Protein AF-A0AAW1B1H3-F1 (afdb_monomer_lite)

Sequence (149 aa):
MQALRPRGLAYKKNSQGHLKRSRSVQTPVKSQEEEEGVVKKQKTRGRKKKILDFDSENKAPLEFEMKIHPDQLAHSKANILSLMNSGSVKDLMGLHFIGKKKAQLIVSWRENYGFFEKVQDLEKTHGITAKQVDSFTEANIFKCLRKLQ

InterPro domains:
  IPR010994 RuvA domain 2-like [SSF47781] (62-141)
  IPR060575 SAM-like, helix-hairpin-helix tandem [PF12836] (85-134)

Radius of gyration: 33.78 Å; chains: 1; bounding box: 81×49×90 Å

Organism: Crotalus adamanteus (NCBI:txid8729)

Secondary structure (DSSP, 8-state):
----PPPP--------------------------------------------------PPPPTTGGGS-HHHHHHHHHHHHHHHHH--HHHHTTSTT--HHHHHHHHHHHHHH---SSGGGGGGSTT--HHHHHHHHHHHHHHHHTT--

Structure (mmCIF, N/CA/C/O backbone):
data_AF-A0AAW1B1H3-F1
#
_entry.id   AF-A0AAW1B1H3-F1
#
loop_
_atom_site.group_PDB
_atom_site.id
_atom_site.type_symbol
_atom_site.label_atom_id
_atom_site.label_alt_id
_atom_site.label_comp_id
_atom_site.label_asym_id
_atom_site.label_entity_id
_atom_site.label_seq_id
_atom_site.pdbx_PDB_ins_code
_atom_site.Cartn_x
_atom_site.Cartn_y
_atom_site.Cartn_z
_atom_site.occupancy
_atom_site.B_iso_or_equiv
_atom_site.auth_seq_id
_atom_site.auth_comp_id
_atom_site.auth_asym_id
_atom_site.auth_atom_id
_atom_site.pdbx_PDB_model_num
ATOM 1 N N . MET A 1 1 ? -33.942 -6.638 68.791 1.00 49.66 1 MET A N 1
ATOM 2 C CA . MET A 1 1 ? -33.468 -6.412 67.404 1.00 49.66 1 MET A CA 1
ATOM 3 C C . MET A 1 1 ? -33.810 -4.980 67.012 1.00 49.66 1 MET A C 1
ATOM 5 O O . MET A 1 1 ? -34.851 -4.502 67.445 1.00 49.66 1 MET A O 1
ATOM 9 N N . GLN A 1 2 ? -32.935 -4.268 66.296 1.00 50.47 2 GLN A N 1
ATOM 10 C CA . GLN A 1 2 ? -33.128 -2.838 66.008 1.00 50.47 2 GLN A CA 1
ATOM 11 C C . GLN A 1 2 ? -34.095 -2.621 64.836 1.00 50.47 2 GLN A C 1
ATOM 13 O O . GLN A 1 2 ? -33.959 -3.248 63.790 1.00 50.47 2 GLN A O 1
ATOM 18 N N . ALA A 1 3 ? -35.055 -1.711 65.011 1.00 48.09 3 ALA A N 1
ATOM 19 C CA . ALA A 1 3 ? -35.982 -1.303 63.962 1.00 48.09 3 ALA A CA 1
ATOM 20 C C . ALA A 1 3 ? -35.407 -0.115 63.175 1.00 48.09 3 ALA A C 1
ATOM 22 O O . ALA A 1 3 ? -35.341 1.003 63.689 1.00 48.09 3 ALA A O 1
ATOM 23 N N . LEU A 1 4 ? -35.022 -0.342 61.919 1.00 55.97 4 LEU A N 1
ATOM 24 C CA . LEU A 1 4 ? -34.577 0.711 61.006 1.00 55.97 4 LEU A CA 1
ATOM 25 C C . LEU A 1 4 ? -35.755 1.215 60.164 1.00 55.97 4 LEU A C 1
ATOM 27 O O . LEU A 1 4 ? -36.278 0.497 59.316 1.00 55.97 4 LEU A O 1
ATOM 31 N N . ARG A 1 5 ? -36.160 2.472 60.385 1.00 58.00 5 ARG A N 1
ATOM 32 C CA . ARG A 1 5 ? -37.087 3.200 59.502 1.00 58.00 5 ARG A CA 1
ATOM 33 C C . ARG A 1 5 ? -36.281 4.042 58.503 1.00 58.00 5 ARG A C 1
ATOM 35 O O . ARG A 1 5 ? -35.530 4.908 58.957 1.00 58.00 5 ARG A O 1
ATOM 42 N N . PRO A 1 6 ? -36.466 3.895 57.182 1.00 69.88 6 PRO A N 1
ATOM 43 C CA . PRO A 1 6 ? -35.992 4.892 56.229 1.00 69.88 6 PRO A CA 1
ATOM 44 C C . PRO A 1 6 ? -36.783 6.199 56.384 1.00 69.88 6 PRO A C 1
ATOM 46 O O . PRO A 1 6 ? -38.015 6.198 56.392 1.00 69.88 6 PRO A O 1
ATOM 49 N N . ARG A 1 7 ? -36.075 7.324 56.519 1.00 60.75 7 ARG A N 1
ATOM 50 C CA . ARG A 1 7 ? -36.664 8.673 56.476 1.00 60.75 7 ARG A CA 1
ATOM 51 C C . ARG A 1 7 ? -36.949 9.052 55.021 1.00 60.75 7 ARG A C 1
ATOM 53 O O . ARG A 1 7 ? -36.130 8.778 54.150 1.00 60.75 7 ARG A O 1
ATOM 60 N N . GLY A 1 8 ? -38.082 9.703 54.766 1.00 47.75 8 GLY A N 1
ATOM 61 C CA . GLY A 1 8 ? -38.414 10.212 53.434 1.00 47.75 8 GLY A CA 1
ATOM 62 C C . GLY A 1 8 ? -37.754 11.557 53.114 1.00 47.75 8 GLY A C 1
ATOM 63 O O . GLY A 1 8 ? -37.437 12.335 54.013 1.00 47.75 8 GLY A O 1
ATOM 64 N N . LEU A 1 9 ? -37.639 11.855 51.819 1.00 51.06 9 LEU A N 1
ATOM 65 C CA . LEU A 1 9 ? -37.509 13.208 51.274 1.00 51.06 9 LEU A CA 1
ATOM 66 C C . LEU A 1 9 ? -38.533 13.359 50.144 1.00 51.06 9 LEU A C 1
ATOM 68 O O . LEU A 1 9 ? -38.693 12.452 49.330 1.00 51.06 9 LEU A O 1
ATOM 72 N N . ALA A 1 10 ? -39.247 14.485 50.119 1.00 55.56 10 ALA A N 1
ATOM 73 C CA . ALA A 1 10 ? -40.385 14.704 49.230 1.00 55.56 10 ALA A CA 1
ATOM 74 C C . ALA A 1 10 ? -40.315 16.086 48.566 1.00 55.56 10 ALA A C 1
ATOM 76 O O . ALA A 1 10 ? -40.450 17.102 49.241 1.00 55.56 10 ALA A O 1
ATOM 77 N N . TYR A 1 11 ? -40.171 16.111 47.238 1.00 46.16 11 TYR A N 1
ATOM 78 C CA . TYR A 1 11 ? -40.257 17.300 46.377 1.00 46.16 11 TYR A CA 1
ATOM 79 C C . TYR A 1 11 ? -40.656 16.840 44.959 1.00 46.16 11 TYR A C 1
ATOM 81 O O . TYR A 1 11 ? -40.198 15.787 44.532 1.00 46.16 11 TYR A O 1
ATOM 89 N N . LYS A 1 12 ? -41.451 17.540 44.141 1.00 54.06 12 LYS A N 1
ATOM 90 C CA . LYS A 1 12 ? -42.473 18.589 44.343 1.00 54.06 12 LYS A CA 1
ATOM 91 C C . LYS A 1 12 ? -43.367 18.557 43.080 1.00 54.06 12 LYS A C 1
ATOM 93 O O . LYS A 1 12 ? -42.844 18.355 41.989 1.00 54.06 12 LYS A O 1
ATOM 98 N N . LYS A 1 13 ? -44.695 18.706 43.200 1.00 48.19 13 LYS A N 1
ATOM 99 C CA . LYS A 1 13 ? -45.624 18.746 42.043 1.00 48.19 13 LYS A CA 1
ATOM 100 C C . LYS A 1 13 ? -45.914 20.189 41.617 1.00 48.19 13 LYS A C 1
ATOM 102 O O . LYS A 1 13 ? -46.346 20.974 42.459 1.00 48.19 13 LYS A O 1
ATOM 107 N N . ASN A 1 14 ? -45.771 20.498 40.326 1.00 45.78 14 ASN A N 1
ATOM 108 C CA . ASN A 1 14 ? -46.232 21.726 39.655 1.00 45.78 14 ASN A CA 1
ATOM 109 C C . ASN A 1 14 ? -45.901 21.658 38.142 1.00 45.78 14 ASN A C 1
ATOM 111 O O . ASN A 1 14 ? -44.881 21.083 37.791 1.00 45.78 14 ASN A O 1
ATOM 115 N N . SER A 1 15 ? -46.656 22.240 37.199 1.00 47.09 15 SER A N 1
ATOM 116 C CA . SER A 1 15 ? -48.067 22.671 37.192 1.00 47.09 15 SER A CA 1
ATOM 117 C C . SER A 1 15 ? -48.532 22.935 35.742 1.00 47.09 15 SER A C 1
ATOM 119 O O . SER A 1 15 ? -47.774 23.486 34.955 1.00 47.09 15 SER A O 1
ATOM 121 N N . GLN A 1 16 ? -49.775 22.558 35.428 1.00 45.88 16 GLN A N 1
ATOM 122 C CA . GLN A 1 16 ? -50.704 23.136 34.432 1.00 45.88 16 GLN A CA 1
ATOM 123 C C . GLN A 1 16 ? -50.162 23.954 33.226 1.00 45.88 16 GLN A C 1
ATOM 125 O O . GLN A 1 16 ? -49.919 25.151 33.3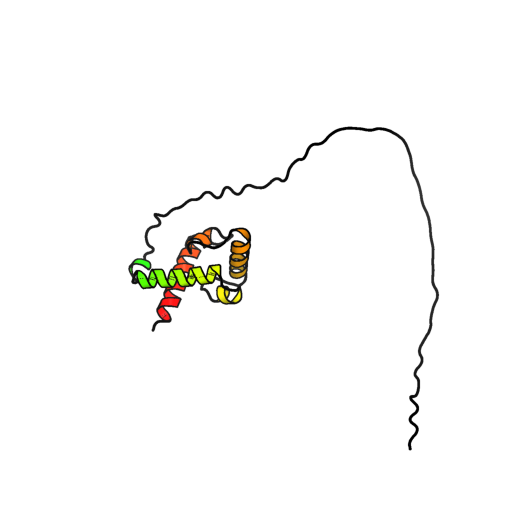26 1.00 45.88 16 GLN A O 1
ATOM 130 N N . GLY A 1 17 ? -50.139 23.304 32.055 1.00 40.09 17 GLY A N 1
ATOM 131 C CA . GLY A 1 17 ? -50.885 23.656 30.829 1.00 40.09 17 GLY A CA 1
ATOM 132 C C . GLY A 1 17 ? -50.966 25.089 30.259 1.00 40.09 17 GLY A C 1
ATOM 133 O O . GLY A 1 17 ? -51.443 26.021 30.903 1.00 40.09 17 GLY A O 1
ATOM 134 N N . HIS A 1 18 ? -50.787 25.189 28.932 1.00 50.34 18 HIS A N 1
ATOM 135 C CA . HIS A 1 18 ? -51.685 26.012 28.108 1.00 50.34 18 HIS A CA 1
ATOM 136 C C . HIS A 1 18 ? -51.827 25.516 26.657 1.00 50.34 18 HIS A C 1
ATOM 138 O O . HIS A 1 18 ? -50.859 25.438 25.907 1.00 50.34 18 HIS A O 1
ATOM 144 N N . LEU A 1 19 ? -53.069 25.240 26.252 1.00 45.44 19 LEU A N 1
ATOM 145 C CA . LEU A 1 19 ? -53.488 25.060 24.861 1.00 45.44 19 LEU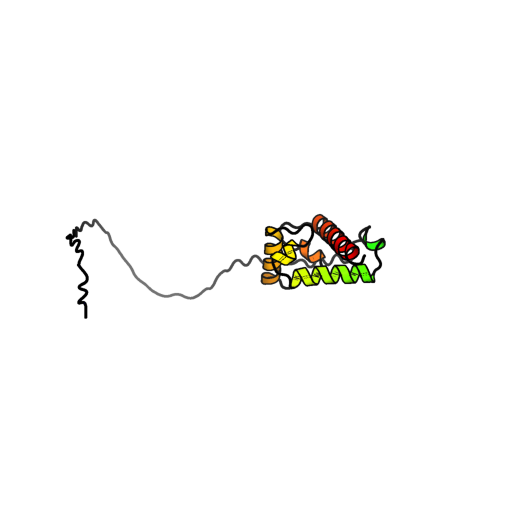 A CA 1
ATOM 146 C C . LEU A 1 19 ? -53.978 26.412 24.332 1.00 45.44 19 LEU A C 1
ATOM 148 O O . LEU A 1 19 ? -54.971 26.913 24.858 1.00 45.44 19 LEU A O 1
ATOM 152 N N . LYS A 1 20 ? -53.390 26.958 23.257 1.00 48.28 20 LYS A N 1
ATOM 153 C CA . LYS A 1 20 ? -54.086 27.938 22.398 1.00 48.28 20 LYS A CA 1
ATOM 154 C C . LYS A 1 20 ? -53.872 27.670 20.908 1.00 48.28 20 LYS A C 1
ATOM 156 O O . LYS A 1 20 ? -52.875 27.105 20.479 1.00 48.28 20 LYS A O 1
ATOM 161 N N . ARG A 1 21 ? -54.917 28.023 20.162 1.00 40.75 21 ARG A N 1
ATOM 162 C CA . ARG A 1 21 ? -55.285 27.618 18.797 1.00 40.75 21 ARG A CA 1
ATOM 163 C C . ARG A 1 21 ? -55.389 28.868 17.914 1.00 40.75 21 ARG A C 1
ATOM 165 O O . ARG A 1 21 ? -55.522 29.970 18.441 1.00 40.75 21 ARG A O 1
ATOM 172 N N . SER A 1 22 ? -55.534 28.644 16.604 1.00 35.38 22 SER A N 1
ATOM 173 C CA . SER A 1 22 ? -56.013 29.587 15.569 1.00 35.38 22 SER A CA 1
ATOM 174 C C . SER A 1 22 ? -54.921 30.431 14.882 1.00 35.38 22 SER A C 1
ATOM 176 O O . SER A 1 22 ? -53.879 30.668 15.476 1.00 35.38 22 SER A O 1
ATOM 178 N N . ARG A 1 23 ? -55.091 30.862 13.620 1.00 38.34 23 ARG A N 1
ATOM 179 C CA . ARG A 1 23 ? -56.319 30.903 12.786 1.00 38.34 23 ARG A CA 1
ATOM 180 C C . ARG A 1 23 ? -55.987 30.780 11.285 1.00 38.34 23 ARG A C 1
ATOM 182 O O . ARG A 1 23 ? -54.872 31.074 10.880 1.00 38.34 23 ARG A O 1
ATOM 189 N N . SER A 1 24 ? -56.959 30.346 10.484 1.00 41.09 24 SER A N 1
ATOM 190 C CA . SER A 1 24 ? -56.835 30.017 9.054 1.00 41.09 24 SER A CA 1
ATOM 191 C C . SER A 1 24 ? -57.442 31.075 8.118 1.00 41.09 24 SER A C 1
ATOM 193 O O . SER A 1 24 ? -58.511 31.605 8.415 1.00 41.09 24 SER A O 1
ATOM 195 N N . VAL A 1 25 ? -56.785 31.309 6.972 1.00 36.75 25 VAL A N 1
ATOM 196 C CA . VAL A 1 25 ? -57.178 32.122 5.792 1.00 36.75 25 VAL A CA 1
ATOM 197 C C . VAL A 1 25 ? -56.320 31.600 4.612 1.00 36.75 25 VAL A C 1
ATOM 199 O O . VAL A 1 25 ? -55.136 31.385 4.848 1.00 36.75 25 VAL A O 1
ATOM 202 N N . GLN A 1 26 ? -56.744 31.346 3.364 1.00 37.16 26 GLN A N 1
ATOM 203 C CA . GLN A 1 26 ? -58.049 31.126 2.699 1.00 37.16 26 GLN A CA 1
ATOM 204 C C . GLN A 1 26 ? -57.808 30.233 1.439 1.00 37.16 26 GLN A C 1
ATOM 206 O O . GLN A 1 26 ? -56.663 29.936 1.109 1.00 37.16 26 GLN A O 1
ATOM 211 N N . THR A 1 27 ? -58.862 29.806 0.731 1.00 40.38 27 THR A N 1
ATOM 212 C CA . THR A 1 27 ? -58.823 29.080 -0.572 1.00 40.38 27 THR A CA 1
ATOM 213 C C . THR A 1 27 ? -59.265 29.983 -1.739 1.00 40.38 27 THR A C 1
ATOM 215 O O . THR A 1 27 ? -59.946 30.973 -1.471 1.00 40.38 27 THR A O 1
ATOM 218 N N . PRO A 1 28 ? -58.956 29.658 -3.014 1.00 50.03 28 PRO A N 1
ATOM 219 C CA . PRO A 1 28 ? -59.924 28.953 -3.899 1.00 50.03 28 PRO A CA 1
ATOM 220 C C . PRO A 1 28 ? -59.288 27.742 -4.652 1.00 50.03 28 PRO A C 1
ATOM 222 O O . PRO A 1 28 ? -58.080 27.732 -4.847 1.00 50.03 28 PRO A O 1
ATOM 225 N N . VAL A 1 29 ? -59.963 26.611 -4.954 1.00 35.88 29 VAL A N 1
ATOM 226 C CA . VAL A 1 29 ? -61.082 26.375 -5.921 1.00 35.88 29 VAL A CA 1
ATOM 227 C C . VAL A 1 29 ? -60.585 26.606 -7.373 1.00 35.88 29 VAL A C 1
ATOM 229 O O . VAL A 1 29 ? -60.058 27.676 -7.635 1.00 35.88 29 VAL A O 1
ATOM 232 N N . LYS A 1 30 ? -60.637 25.675 -8.354 1.00 33.09 30 LYS A N 1
ATOM 233 C CA . LYS A 1 30 ? -61.741 24.801 -8.834 1.00 33.09 30 LYS A CA 1
ATOM 234 C C . LYS A 1 30 ? -61.223 23.756 -9.874 1.00 33.09 30 LYS A C 1
ATOM 236 O O . LYS A 1 30 ? -60.437 24.168 -10.711 1.00 33.09 30 LYS A O 1
ATOM 241 N N . SER A 1 31 ? -61.761 22.520 -9.882 1.00 33.06 31 SER A N 1
ATOM 242 C CA . SER A 1 31 ? -61.967 21.606 -11.054 1.00 33.06 31 SER A CA 1
ATOM 243 C C . SER A 1 31 ? -60.788 21.137 -11.953 1.00 33.06 31 SER A C 1
ATOM 245 O O . SER A 1 31 ? -59.811 21.851 -12.111 1.00 33.06 31 SER A O 1
ATOM 247 N N . GLN A 1 32 ? -60.826 19.982 -12.646 1.00 34.28 32 GLN A N 1
ATOM 248 C CA . GLN A 1 32 ? -61.730 18.805 -12.655 1.00 34.28 32 GLN A CA 1
ATOM 249 C C . GLN A 1 32 ? -61.006 17.581 -13.285 1.00 34.28 32 GLN A C 1
ATOM 251 O O . GLN A 1 32 ? -59.992 17.771 -13.948 1.00 34.28 32 GLN A O 1
ATOM 256 N N . GLU A 1 33 ? -61.527 16.374 -13.006 1.00 39.94 33 GLU A N 1
ATOM 257 C CA . GLU A 1 33 ? -61.714 15.171 -13.869 1.00 39.94 33 GLU A CA 1
ATOM 258 C C . GLU A 1 33 ? -60.936 15.055 -15.217 1.00 39.94 33 GLU A C 1
ATOM 260 O O . GLU A 1 33 ? -60.805 16.028 -15.948 1.00 39.94 33 GLU A O 1
ATOM 265 N N . GLU A 1 34 ? -60.475 13.888 -15.695 1.00 36.56 34 GLU A N 1
ATOM 266 C CA . GLU A 1 34 ? -60.574 12.491 -15.227 1.00 36.56 34 GLU A CA 1
ATOM 267 C C . GLU A 1 34 ? -59.561 11.589 -15.988 1.00 36.56 34 GLU A C 1
ATOM 269 O O . GLU A 1 34 ? -59.179 11.900 -17.112 1.00 36.56 34 GLU A O 1
ATOM 274 N N . GLU A 1 35 ? -59.208 10.460 -15.363 1.00 38.38 35 GLU A N 1
ATOM 275 C CA . GLU A 1 35 ? -58.898 9.133 -15.943 1.00 38.38 35 GLU A CA 1
ATOM 276 C C . GLU A 1 35 ? -57.739 8.801 -16.922 1.00 38.38 35 GLU A C 1
ATOM 278 O O . GLU A 1 35 ? -57.284 9.587 -17.744 1.00 38.38 35 GLU A O 1
ATOM 283 N N . GLU A 1 36 ? -57.358 7.513 -16.816 1.00 33.41 36 GLU A N 1
ATOM 284 C CA . GLU A 1 36 ? -56.707 6.618 -17.798 1.00 33.41 36 GLU A CA 1
ATOM 285 C C . GLU A 1 36 ? -55.318 6.955 -18.401 1.00 33.41 36 GLU A C 1
ATOM 287 O O . GLU A 1 36 ? -55.072 8.015 -18.972 1.00 33.41 36 GLU A O 1
ATOM 292 N N . GLY A 1 37 ? -54.420 5.949 -18.423 1.00 29.23 37 GLY A N 1
ATOM 293 C CA . GLY A 1 37 ? -53.375 5.893 -19.464 1.00 29.23 37 GLY A CA 1
ATOM 294 C C . GLY A 1 37 ? -51.940 5.463 -19.105 1.00 29.23 37 GLY A C 1
ATOM 295 O O . GLY A 1 37 ? -51.025 6.276 -19.083 1.00 29.23 37 GLY A O 1
ATOM 296 N N . VAL A 1 38 ? -51.703 4.148 -19.027 1.00 31.73 38 VAL A N 1
ATOM 297 C CA . VAL A 1 38 ? -50.533 3.452 -19.632 1.00 31.73 38 VAL A CA 1
ATOM 298 C C . VAL A 1 38 ? -49.084 3.902 -19.287 1.00 31.73 38 VAL A C 1
ATOM 300 O O . VAL A 1 38 ? -48.489 4.788 -19.891 1.00 31.73 38 VAL A O 1
ATOM 303 N N . VAL A 1 39 ? -48.429 3.080 -18.453 1.00 42.28 39 VAL A N 1
ATOM 304 C CA . VAL A 1 39 ? -47.054 2.519 -18.590 1.00 42.28 39 VAL A CA 1
ATOM 305 C C . VAL A 1 39 ? -46.014 3.266 -19.467 1.00 42.28 39 VAL A C 1
ATOM 307 O O . VAL A 1 39 ? -46.117 3.216 -20.692 1.00 42.28 39 VAL A O 1
ATOM 310 N N . LYS A 1 40 ? -44.869 3.694 -18.877 1.00 32.97 40 LYS A N 1
ATOM 311 C CA . LYS A 1 40 ? -43.483 3.399 -19.378 1.00 32.97 40 LYS A CA 1
ATOM 312 C C . LYS A 1 40 ? -42.317 3.898 -18.487 1.00 32.97 40 LYS A C 1
ATOM 314 O O . LYS A 1 40 ? -41.806 5.003 -18.615 1.00 32.97 40 LYS A O 1
ATOM 319 N N . LYS A 1 41 ? -41.803 2.966 -17.678 1.00 40.56 41 LYS A N 1
ATOM 320 C CA . LYS A 1 41 ? -40.391 2.736 -17.281 1.00 40.56 41 LYS A CA 1
ATOM 321 C C . LYS A 1 41 ? -39.314 3.566 -18.026 1.00 40.56 41 LYS A C 1
ATOM 323 O O . LYS A 1 41 ? -39.083 3.313 -19.207 1.00 40.56 41 LYS A O 1
ATOM 328 N N . GLN A 1 42 ? -38.575 4.436 -17.315 1.00 39.12 42 GLN A N 1
ATOM 329 C CA . GLN A 1 42 ? -37.256 5.018 -17.679 1.00 39.12 42 GLN A CA 1
ATOM 330 C C . GLN A 1 42 ? -36.744 5.940 -16.539 1.00 39.12 42 GLN A C 1
ATOM 332 O O . GLN A 1 42 ? -37.554 6.567 -15.876 1.00 39.12 42 GLN A O 1
ATOM 337 N N . LYS A 1 43 ? -35.447 6.110 -16.233 1.00 40.41 43 LYS A N 1
ATOM 338 C CA . LYS A 1 43 ? -34.207 5.496 -16.750 1.00 40.41 43 LYS A CA 1
ATOM 339 C C . LYS A 1 43 ? -33.102 5.647 -15.689 1.00 40.41 43 LYS A C 1
ATOM 341 O O . LYS A 1 43 ? -32.621 6.757 -15.469 1.00 40.41 43 LYS A O 1
ATOM 346 N N . THR A 1 44 ? -32.635 4.561 -15.071 1.00 42.56 44 THR A N 1
ATOM 347 C CA . THR A 1 44 ? -31.387 4.606 -14.292 1.00 42.56 44 THR A CA 1
ATOM 348 C C . THR A 1 44 ? -30.238 4.927 -15.250 1.00 42.56 44 THR A C 1
ATOM 350 O O . THR A 1 44 ? -29.884 4.120 -16.112 1.00 42.56 44 THR A O 1
ATOM 353 N N . ARG A 1 45 ? -29.655 6.130 -15.153 1.00 38.53 45 ARG A N 1
ATOM 354 C CA . ARG A 1 45 ? -28.468 6.511 -15.938 1.00 38.53 45 ARG A CA 1
ATOM 355 C C . ARG A 1 45 ? -27.226 5.842 -15.350 1.00 38.53 45 ARG A C 1
ATOM 357 O O . ARG A 1 45 ? -26.357 6.49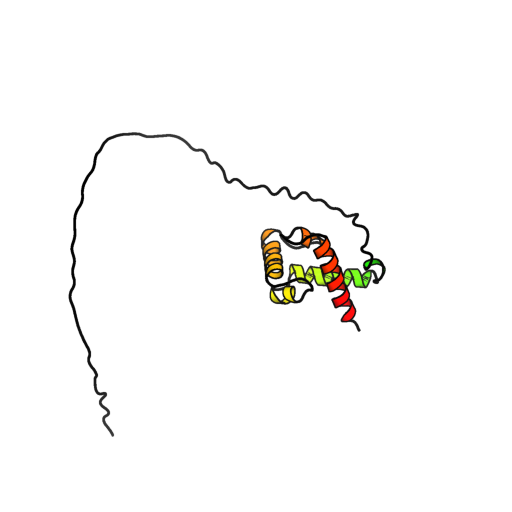4 -14.778 1.00 38.53 45 ARG A O 1
ATOM 364 N N . GLY A 1 46 ? -27.150 4.523 -15.512 1.00 41.19 46 GLY A N 1
ATOM 365 C CA . GLY A 1 46 ? -25.943 3.757 -15.248 1.00 41.19 46 GLY A CA 1
ATOM 366 C C . GLY A 1 46 ? -24.808 4.298 -16.109 1.00 41.19 46 GLY A C 1
ATOM 367 O O . GLY A 1 46 ? -24.786 4.088 -17.324 1.00 41.19 46 GLY A O 1
ATOM 368 N N . ARG A 1 47 ? -23.856 5.002 -15.486 1.00 52.41 47 ARG A N 1
ATOM 369 C CA . ARG A 1 47 ? -22.590 5.357 -16.126 1.00 52.41 47 ARG A CA 1
ATOM 370 C C . ARG A 1 47 ? -21.797 4.068 -16.275 1.00 52.41 47 ARG A C 1
ATOM 372 O O . ARG A 1 47 ? -21.028 3.705 -15.389 1.00 52.41 47 ARG A O 1
ATOM 379 N N . LYS A 1 48 ? -22.032 3.370 -17.388 1.00 47.03 48 LYS A N 1
ATOM 380 C CA . LYS A 1 48 ? -21.307 2.169 -17.798 1.00 47.03 48 LYS A CA 1
ATOM 381 C C . LYS A 1 48 ? -19.827 2.549 -17.872 1.00 47.03 48 LYS A C 1
ATOM 383 O O . LYS A 1 48 ? -19.388 3.138 -18.859 1.00 47.03 48 LYS A O 1
ATOM 388 N N . LYS A 1 49 ? -19.073 2.298 -16.794 1.00 50.94 49 LYS A N 1
ATOM 389 C CA . LYS A 1 49 ? -17.614 2.350 -16.836 1.00 50.94 49 LYS A CA 1
ATOM 390 C C . LYS A 1 49 ? -17.227 1.298 -17.859 1.00 50.94 49 LYS A C 1
ATOM 392 O O . LYS A 1 49 ? -17.379 0.108 -17.606 1.00 50.94 49 LYS A O 1
ATOM 397 N N . LYS A 1 50 ? -16.808 1.755 -19.036 1.00 44.84 50 LYS A N 1
ATOM 398 C CA . LYS A 1 50 ? -16.119 0.909 -19.995 1.00 44.84 50 LYS A CA 1
ATOM 399 C C . LYS A 1 50 ? -14.791 0.583 -19.323 1.00 44.84 50 LYS A C 1
ATOM 401 O O . LYS A 1 50 ? -13.881 1.408 -19.347 1.00 44.84 50 LYS A O 1
ATOM 406 N N . ILE A 1 51 ? -14.751 -0.547 -18.619 1.00 49.25 51 ILE A N 1
ATOM 407 C CA . ILE A 1 51 ? -13.490 -1.196 -18.293 1.00 49.25 51 ILE A CA 1
ATOM 408 C C . ILE A 1 51 ? -12.898 -1.487 -19.669 1.00 49.25 51 ILE A C 1
ATOM 410 O O . ILE A 1 51 ? -13.490 -2.192 -20.482 1.00 49.25 51 ILE A O 1
ATOM 414 N N . LEU A 1 52 ? -11.868 -0.719 -20.003 1.00 45.00 52 LEU A N 1
ATOM 415 C CA . LEU A 1 52 ? -11.023 -0.998 -21.140 1.00 45.00 52 LEU A CA 1
ATOM 416 C C . LEU A 1 52 ? -9.944 -1.889 -20.558 1.00 45.00 52 LEU A C 1
ATOM 418 O O . LEU A 1 52 ? -9.085 -1.401 -19.823 1.00 45.00 52 LEU A O 1
ATOM 422 N N . ASP A 1 53 ? -10.060 -3.181 -20.833 1.00 45.72 53 ASP A N 1
ATOM 423 C CA . ASP A 1 53 ? -9.053 -4.173 -20.492 1.00 45.72 53 ASP A CA 1
ATOM 424 C C . ASP A 1 53 ? -7.815 -3.885 -21.345 1.00 45.72 53 ASP A C 1
ATOM 426 O O . ASP A 1 53 ? -7.661 -4.337 -22.477 1.00 45.72 53 ASP A O 1
ATOM 430 N N . PHE A 1 54 ? -6.981 -2.985 -20.826 1.00 45.34 54 PHE A N 1
ATOM 431 C CA . PHE A 1 54 ? -5.683 -2.651 -21.382 1.00 45.34 54 PHE A CA 1
ATOM 432 C C . PHE A 1 54 ? -4.652 -3.555 -20.715 1.00 45.34 54 PHE A C 1
ATOM 434 O O . PHE A 1 54 ? -3.895 -3.124 -19.840 1.00 45.34 54 PHE A O 1
ATOM 441 N N . ASP A 1 55 ? -4.656 -4.827 -21.111 1.00 47.62 55 ASP A N 1
ATOM 442 C CA . ASP A 1 55 ? -3.616 -5.780 -20.735 1.00 47.62 55 ASP A CA 1
ATOM 443 C C . ASP A 1 55 ? -2.313 -5.431 -21.462 1.00 47.62 55 ASP A C 1
ATOM 445 O O . ASP A 1 55 ? -1.919 -5.989 -22.482 1.00 47.62 55 ASP A O 1
ATOM 449 N N . SER A 1 56 ? -1.634 -4.433 -20.898 1.00 52.78 56 SER A N 1
ATOM 450 C CA . SER A 1 56 ? -0.277 -4.035 -21.246 1.00 52.78 56 SER A CA 1
ATOM 451 C C . SER A 1 56 ? 0.726 -5.022 -20.644 1.00 52.78 56 SER A C 1
ATOM 453 O O . SER A 1 56 ? 1.551 -4.655 -19.805 1.00 52.78 56 SER A O 1
ATOM 455 N N . GLU A 1 57 ? 0.671 -6.278 -21.085 1.00 54.19 57 GLU A N 1
ATOM 456 C CA . GLU A 1 57 ? 1.561 -7.356 -20.622 1.00 54.19 57 GLU A CA 1
ATOM 457 C C . GLU A 1 57 ? 3.031 -7.150 -21.027 1.00 54.19 57 GLU A C 1
ATOM 459 O O . GLU A 1 57 ? 3.915 -7.842 -20.536 1.00 54.19 57 GLU A O 1
ATOM 464 N N . ASN A 1 58 ? 3.318 -6.148 -21.863 1.00 55.47 58 ASN A N 1
ATOM 465 C CA . ASN A 1 58 ? 4.664 -5.798 -22.314 1.00 55.47 58 ASN A CA 1
ATOM 466 C C . ASN A 1 58 ? 5.247 -4.578 -21.568 1.00 55.47 58 ASN A C 1
ATOM 468 O O . ASN A 1 58 ? 5.840 -3.677 -22.166 1.00 55.47 58 ASN A O 1
ATOM 472 N N . LYS A 1 59 ? 5.043 -4.509 -20.244 1.00 64.69 59 LYS A N 1
ATOM 473 C CA . LYS A 1 59 ? 5.754 -3.546 -19.389 1.00 64.69 59 LYS A CA 1
ATOM 474 C C . LYS A 1 59 ? 7.174 -4.082 -19.184 1.00 64.69 59 LYS A C 1
ATOM 476 O O . LYS A 1 59 ? 7.339 -5.150 -18.602 1.00 64.69 59 LYS A O 1
ATOM 481 N N . ALA A 1 60 ? 8.181 -3.356 -19.672 1.00 59.59 60 ALA A N 1
ATOM 482 C CA . ALA A 1 60 ? 9.582 -3.749 -19.516 1.00 59.59 60 ALA A CA 1
ATOM 483 C C . ALA A 1 60 ? 9.907 -4.043 -18.032 1.00 59.59 60 ALA A C 1
ATOM 485 O O . ALA A 1 60 ? 9.452 -3.269 -17.177 1.00 59.59 60 ALA A O 1
ATOM 486 N N . PRO A 1 61 ? 10.668 -5.115 -17.721 1.00 61.53 61 PRO A N 1
ATOM 487 C CA . PRO A 1 61 ? 11.044 -5.447 -16.351 1.00 61.53 61 PRO A CA 1
ATOM 488 C C . PRO A 1 61 ? 11.649 -4.238 -15.642 1.00 61.53 61 PRO A C 1
ATOM 490 O O . PRO A 1 61 ? 12.503 -3.542 -16.198 1.00 61.53 61 PRO A O 1
ATOM 493 N N . LEU A 1 62 ? 11.191 -3.968 -14.422 1.00 68.19 62 LEU A N 1
ATOM 494 C CA . LEU A 1 62 ? 11.720 -2.852 -13.642 1.00 68.19 62 LEU A CA 1
ATOM 495 C C . LEU A 1 62 ? 13.182 -3.156 -13.284 1.00 68.19 62 LEU A C 1
ATOM 497 O O . LEU A 1 62 ? 13.531 -4.295 -12.993 1.00 68.19 62 LEU A O 1
ATOM 501 N N . GLU A 1 63 ? 14.051 -2.142 -13.281 1.00 70.25 63 GLU A N 1
ATOM 502 C CA . GLU A 1 63 ? 15.510 -2.324 -13.142 1.00 70.25 63 GLU A CA 1
ATOM 503 C C . GLU A 1 63 ? 15.918 -3.098 -11.866 1.00 70.25 63 GLU A C 1
ATOM 505 O O . GLU A 1 63 ? 16.950 -3.772 -11.829 1.00 70.25 63 GLU A O 1
ATOM 510 N N . PHE A 1 64 ? 15.096 -3.036 -10.811 1.00 75.44 64 PHE A N 1
ATOM 511 C CA . PHE A 1 64 ? 15.303 -3.801 -9.580 1.00 75.44 64 PHE A CA 1
ATOM 512 C C . PHE A 1 64 ? 14.961 -5.296 -9.720 1.00 75.44 64 PHE A C 1
ATOM 514 O O . PHE A 1 64 ? 15.534 -6.114 -9.005 1.00 75.44 64 PHE A O 1
ATOM 521 N N . GLU A 1 65 ? 14.058 -5.679 -10.628 1.00 76.56 65 GLU A N 1
ATOM 522 C CA . GLU A 1 65 ? 13.605 -7.066 -10.811 1.00 76.56 65 GLU A CA 1
ATOM 523 C C . GLU A 1 65 ? 14.727 -7.954 -11.352 1.00 76.56 65 GLU A C 1
ATOM 525 O O . GLU A 1 65 ? 14.847 -9.103 -10.942 1.00 76.56 65 GLU A O 1
ATOM 530 N N . MET A 1 66 ? 15.615 -7.396 -12.183 1.00 73.31 66 MET A N 1
ATOM 531 C CA . MET A 1 66 ? 16.802 -8.088 -12.704 1.00 73.31 66 MET A CA 1
ATOM 532 C C . MET A 1 66 ? 17.844 -8.429 -11.625 1.00 73.31 66 MET A C 1
ATOM 534 O O . MET A 1 66 ? 18.735 -9.238 -11.868 1.00 73.31 66 MET A O 1
ATOM 538 N N . LYS A 1 67 ? 17.764 -7.800 -10.444 1.00 80.38 67 LYS A N 1
ATOM 539 C CA . LYS A 1 67 ? 18.737 -7.944 -9.345 1.00 80.38 67 LYS A CA 1
ATOM 540 C C . LYS A 1 67 ? 18.268 -8.934 -8.268 1.00 80.38 67 LYS A C 1
ATOM 542 O O . LYS A 1 67 ? 18.958 -9.117 -7.269 1.00 80.38 67 LYS A O 1
ATOM 547 N N . ILE A 1 68 ? 17.094 -9.548 -8.444 1.00 85.56 68 ILE A N 1
ATOM 548 C CA . ILE A 1 68 ? 16.435 -10.429 -7.468 1.00 85.56 68 ILE A CA 1
ATOM 549 C C . ILE A 1 68 ? 16.209 -11.800 -8.116 1.00 85.56 68 ILE A C 1
ATOM 551 O O . ILE A 1 68 ? 15.797 -11.881 -9.270 1.00 85.56 68 ILE A O 1
ATOM 555 N N . HIS A 1 69 ? 16.442 -12.890 -7.377 1.00 86.19 69 HIS A N 1
ATOM 556 C CA . HIS A 1 69 ? 16.173 -14.241 -7.886 1.00 86.19 69 HIS A CA 1
ATOM 557 C C . HIS A 1 69 ? 14.677 -14.399 -8.233 1.00 86.19 69 HIS A C 1
ATOM 559 O O . HIS A 1 69 ? 13.841 -14.019 -7.404 1.00 86.19 69 HIS A O 1
ATOM 565 N N . PRO A 1 70 ? 14.306 -14.970 -9.398 1.00 86.62 70 PRO A N 1
ATOM 566 C CA . PRO A 1 70 ? 12.918 -14.995 -9.871 1.00 86.62 70 PRO A CA 1
ATOM 567 C C . PRO A 1 70 ? 11.943 -15.606 -8.856 1.00 86.62 70 PRO A C 1
ATOM 569 O O . PRO A 1 70 ? 10.875 -15.042 -8.629 1.00 86.62 70 PRO A O 1
ATOM 572 N N . ASP A 1 71 ? 12.334 -16.675 -8.160 1.00 87.94 71 ASP A N 1
ATOM 573 C CA . ASP A 1 71 ? 11.487 -17.316 -7.143 1.00 87.94 71 ASP A CA 1
ATOM 574 C C . ASP A 1 71 ? 11.219 -16.404 -5.936 1.00 87.94 71 ASP A C 1
ATOM 576 O O . ASP A 1 71 ? 10.103 -16.349 -5.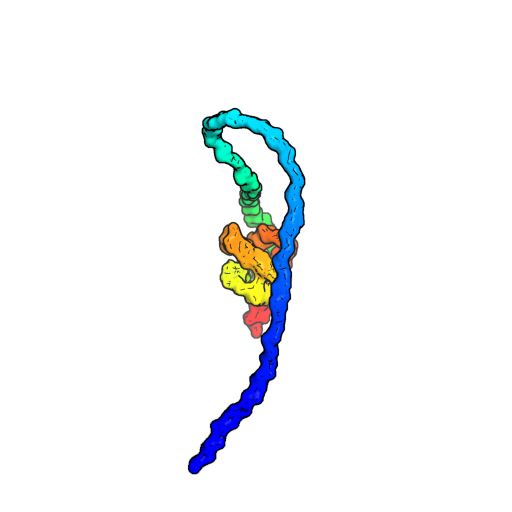420 1.00 87.94 71 ASP A O 1
ATOM 580 N N . GLN A 1 72 ? 12.225 -15.636 -5.502 1.00 87.94 72 GLN A N 1
ATOM 581 C CA . GLN A 1 72 ? 12.081 -14.680 -4.399 1.00 87.94 72 GLN A CA 1
ATOM 582 C C . GLN A 1 72 ? 11.200 -13.496 -4.815 1.00 87.94 72 GLN A C 1
ATOM 584 O O . GLN A 1 72 ? 10.388 -13.009 -4.022 1.00 87.94 72 GLN A O 1
ATOM 589 N N . LEU A 1 73 ? 11.317 -13.056 -6.072 1.00 90.00 73 LEU A N 1
ATOM 590 C CA . LEU A 1 73 ? 10.466 -12.026 -6.661 1.00 90.00 73 LEU A CA 1
ATOM 591 C C . LEU A 1 73 ? 9.006 -12.497 -6.767 1.00 90.00 73 LEU A C 1
ATOM 593 O O . LEU A 1 73 ? 8.097 -11.773 -6.361 1.00 90.00 73 LEU A O 1
ATOM 597 N N . ALA A 1 74 ? 8.775 -13.718 -7.252 1.00 90.44 74 ALA A N 1
ATOM 598 C CA . ALA A 1 74 ? 7.448 -14.319 -7.347 1.00 90.44 74 ALA A CA 1
ATOM 599 C C . ALA A 1 74 ? 6.815 -14.511 -5.959 1.00 90.44 74 ALA A C 1
ATOM 601 O O . ALA A 1 74 ? 5.686 -14.076 -5.731 1.00 90.44 74 ALA A O 1
ATOM 602 N N . HIS A 1 75 ? 7.557 -15.078 -5.003 1.00 91.31 75 HIS A N 1
ATOM 603 C CA . HIS A 1 75 ? 7.077 -15.310 -3.641 1.00 91.31 75 HIS A CA 1
ATOM 604 C C . HIS A 1 75 ? 6.746 -14.000 -2.903 1.00 91.31 75 HIS A C 1
ATOM 606 O O . HIS A 1 75 ? 5.685 -13.874 -2.291 1.00 91.31 75 HIS A O 1
ATOM 612 N N . SER A 1 76 ? 7.611 -12.984 -2.995 1.00 91.94 76 SER A N 1
ATOM 613 C CA . SER A 1 76 ? 7.349 -11.675 -2.377 1.00 91.94 76 SER A CA 1
ATOM 614 C C . SER A 1 76 ? 6.152 -10.955 -3.012 1.00 91.94 76 SER A C 1
ATOM 616 O O . SER A 1 76 ? 5.301 -10.452 -2.275 1.00 91.94 76 SER A O 1
ATOM 618 N N . LYS A 1 77 ? 6.008 -10.977 -4.347 1.00 92.31 77 LYS A N 1
ATOM 619 C CA . LYS A 1 77 ? 4.810 -10.467 -5.042 1.00 92.31 77 LYS A CA 1
ATOM 620 C C . LYS A 1 77 ? 3.535 -11.205 -4.618 1.00 92.31 77 LYS A C 1
ATOM 622 O O . LYS A 1 77 ? 2.541 -10.547 -4.318 1.00 92.31 77 LYS A O 1
ATOM 627 N N . ALA A 1 78 ? 3.567 -12.536 -4.527 1.00 93.31 78 ALA A N 1
ATOM 628 C CA . ALA A 1 78 ? 2.428 -13.346 -4.090 1.00 93.31 78 ALA A CA 1
ATOM 629 C C . ALA A 1 78 ? 2.003 -13.024 -2.645 1.00 93.31 78 ALA A C 1
ATOM 631 O O . ALA A 1 78 ? 0.813 -12.865 -2.371 1.00 93.31 78 ALA A O 1
ATOM 632 N N . ASN A 1 79 ? 2.962 -12.836 -1.732 1.00 93.81 79 ASN A N 1
ATOM 633 C CA . ASN A 1 79 ? 2.683 -12.437 -0.350 1.00 93.81 79 ASN A CA 1
ATOM 634 C C . ASN A 1 79 ? 2.029 -11.044 -0.266 1.00 93.81 79 ASN A C 1
ATOM 636 O O . ASN A 1 79 ? 1.076 -10.855 0.491 1.00 93.81 79 ASN A O 1
ATOM 640 N N . ILE A 1 80 ? 2.502 -10.076 -1.062 1.00 94.81 80 ILE A N 1
ATOM 641 C CA . ILE A 1 80 ? 1.909 -8.729 -1.143 1.00 94.81 80 ILE A CA 1
ATOM 642 C C . ILE A 1 80 ? 0.476 -8.801 -1.693 1.00 94.81 80 ILE A C 1
ATOM 644 O O . ILE A 1 80 ? -0.434 -8.209 -1.112 1.00 94.81 80 ILE A O 1
ATOM 648 N N . LEU A 1 81 ? 0.262 -9.560 -2.772 1.00 95.94 81 LEU A N 1
ATOM 649 C CA . LEU A 1 81 ? -1.047 -9.743 -3.401 1.00 95.94 81 LEU A CA 1
ATOM 650 C C . LEU A 1 81 ? -2.053 -10.422 -2.456 1.00 95.94 81 LEU A C 1
ATOM 652 O O . LEU A 1 81 ? -3.179 -9.948 -2.297 1.00 95.94 81 LEU A O 1
ATOM 656 N N . SER A 1 82 ? -1.633 -11.488 -1.769 1.00 95.88 82 SER A N 1
ATOM 657 C CA . SER A 1 82 ? -2.445 -12.171 -0.756 1.00 95.88 82 SER A CA 1
ATOM 658 C C . SER A 1 82 ? -2.867 -11.215 0.365 1.00 95.88 82 SER A C 1
ATOM 660 O O . SER A 1 82 ? -4.039 -11.191 0.759 1.00 95.88 82 SER A O 1
ATOM 662 N N . LEU A 1 83 ? -1.951 -10.351 0.822 1.00 95.56 83 LEU A N 1
ATOM 663 C CA . LEU A 1 83 ? -2.248 -9.347 1.842 1.00 95.56 83 LEU A CA 1
ATOM 664 C C . LEU A 1 83 ? -3.209 -8.258 1.340 1.00 95.56 83 LEU A C 1
ATOM 666 O O . LEU A 1 83 ? -4.073 -7.825 2.099 1.00 95.56 83 LEU A O 1
ATOM 670 N N . MET A 1 84 ? -3.122 -7.846 0.071 1.00 95.25 84 MET A N 1
ATOM 671 C CA . MET A 1 84 ? -4.103 -6.937 -0.544 1.00 95.25 84 MET A CA 1
ATOM 672 C C . MET A 1 84 ? -5.511 -7.554 -0.586 1.00 95.25 84 MET A C 1
ATOM 674 O O . MET A 1 84 ? -6.497 -6.892 -0.248 1.00 95.25 84 MET A O 1
ATOM 678 N N . ASN A 1 85 ? -5.604 -8.835 -0.943 1.00 96.44 85 ASN A N 1
ATOM 679 C CA . ASN A 1 85 ? -6.875 -9.538 -1.105 1.00 96.44 85 ASN A CA 1
ATOM 680 C C . ASN A 1 85 ? -7.545 -9.917 0.225 1.00 96.44 85 ASN A C 1
ATOM 682 O O . ASN A 1 85 ? -8.756 -9.751 0.350 1.00 96.44 85 ASN A O 1
ATOM 686 N N . SER A 1 86 ? -6.783 -10.362 1.229 1.00 96.12 86 SER A N 1
ATOM 687 C CA . SER A 1 86 ? -7.330 -10.871 2.503 1.00 96.12 86 SER A CA 1
ATOM 688 C C . SER A 1 86 ? -7.092 -9.975 3.726 1.00 96.12 86 SER A C 1
ATOM 690 O O . SER A 1 86 ? -7.843 -10.058 4.697 1.00 96.12 86 SER A O 1
ATOM 692 N N . GLY A 1 87 ? -6.093 -9.087 3.698 1.00 95.88 87 GLY A N 1
ATOM 693 C CA . GLY A 1 87 ? -5.667 -8.311 4.867 1.00 95.88 87 GLY A CA 1
ATOM 694 C C . GLY A 1 87 ? -6.722 -7.338 5.399 1.00 95.88 87 GLY A C 1
ATOM 695 O O . GLY A 1 87 ? -7.564 -6.826 4.649 1.00 95.88 87 GLY A O 1
ATOM 696 N N . SER A 1 88 ? -6.659 -7.045 6.701 1.00 96.88 88 SER A N 1
ATOM 697 C CA . SER A 1 88 ? -7.463 -5.988 7.322 1.00 96.88 88 SER A CA 1
ATOM 698 C C . SER A 1 88 ? -6.878 -4.599 7.037 1.00 96.88 88 SER A C 1
ATOM 700 O O . SER A 1 88 ? -5.721 -4.456 6.641 1.00 96.88 88 SER A O 1
ATOM 702 N N . VAL A 1 89 ? -7.643 -3.538 7.322 1.00 96.75 89 VAL A N 1
ATOM 703 C CA . VAL A 1 89 ? -7.160 -2.146 7.214 1.00 96.75 89 VAL A CA 1
ATOM 704 C C . VAL A 1 89 ? -5.863 -1.925 8.012 1.00 96.75 89 VAL A C 1
ATOM 706 O O . VAL A 1 89 ? -5.000 -1.170 7.568 1.00 96.75 89 VAL A O 1
ATOM 709 N N . LYS A 1 90 ? -5.696 -2.601 9.160 1.00 96.94 90 LYS A N 1
ATOM 710 C CA . LYS A 1 90 ? -4.492 -2.502 10.000 1.00 96.94 90 LYS A CA 1
ATOM 711 C C . LYS A 1 90 ? -3.280 -3.171 9.346 1.00 96.94 90 LYS A C 1
ATOM 713 O O . LYS A 1 90 ? -2.189 -2.611 9.395 1.00 96.94 90 LYS A O 1
ATOM 718 N N . ASP A 1 91 ? -3.472 -4.325 8.715 1.00 96.00 91 ASP A N 1
ATOM 719 C CA . ASP A 1 91 ? -2.377 -5.086 8.099 1.00 96.00 91 ASP A CA 1
ATOM 720 C C . ASP A 1 91 ? -1.930 -4.428 6.789 1.00 96.00 91 ASP A C 1
ATOM 722 O O . ASP A 1 91 ? -0.734 -4.285 6.535 1.00 96.00 91 ASP A O 1
ATOM 726 N N . LEU A 1 92 ? -2.894 -3.914 6.014 1.00 95.94 92 LEU A N 1
ATOM 727 C CA . LEU A 1 92 ? -2.649 -3.088 4.831 1.00 95.94 92 LEU A CA 1
ATOM 728 C C . LEU A 1 92 ? -1.858 -1.820 5.177 1.00 95.94 92 LEU A C 1
ATOM 730 O O . LEU A 1 92 ? -0.943 -1.462 4.444 1.00 95.94 92 LEU A O 1
ATOM 734 N N . MET A 1 93 ? -2.145 -1.173 6.315 1.00 96.19 93 MET A N 1
ATOM 735 C CA . MET A 1 93 ? -1.345 -0.046 6.825 1.00 96.19 93 MET A CA 1
ATOM 736 C C . MET A 1 93 ? 0.101 -0.422 7.196 1.00 96.19 93 MET A C 1
ATOM 738 O O . MET A 1 93 ? 0.931 0.463 7.395 1.00 96.19 93 MET A O 1
ATOM 742 N N . GLY A 1 94 ? 0.419 -1.715 7.296 1.00 93.25 94 GLY A N 1
ATOM 743 C CA . GLY A 1 94 ? 1.785 -2.199 7.458 1.00 93.25 94 GLY A CA 1
ATOM 744 C C . GLY A 1 94 ? 2.605 -2.179 6.163 1.00 93.25 94 GLY A C 1
ATOM 745 O O . GLY A 1 94 ? 3.830 -2.295 6.237 1.00 93.25 94 GLY A O 1
ATOM 746 N N . LEU A 1 95 ? 1.986 -2.052 4.986 1.00 94.19 95 LEU A N 1
ATOM 747 C CA . LEU A 1 95 ? 2.688 -1.966 3.701 1.00 94.19 95 LEU A CA 1
ATOM 748 C C . LEU A 1 95 ? 3.307 -0.574 3.498 1.00 94.19 95 LEU A C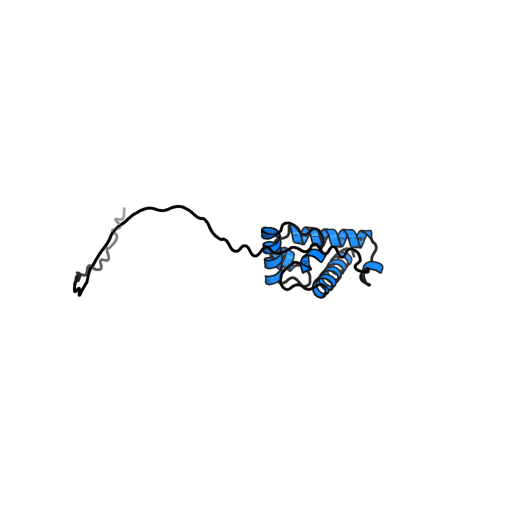 1
ATOM 750 O O . LEU A 1 95 ? 2.708 0.449 3.837 1.00 94.19 95 LEU A O 1
ATOM 754 N N . HIS A 1 96 ? 4.493 -0.514 2.887 1.00 93.75 96 HIS A N 1
ATOM 755 C CA . HIS A 1 96 ? 5.090 0.762 2.488 1.00 93.75 96 HIS A CA 1
ATOM 756 C C . HIS A 1 96 ? 4.145 1.528 1.552 1.00 93.75 96 HIS A C 1
ATOM 758 O O . HIS A 1 96 ? 3.493 0.933 0.697 1.00 93.75 96 HIS A O 1
ATOM 764 N N . PHE A 1 97 ? 4.074 2.851 1.730 1.00 91.75 97 PHE A N 1
ATOM 765 C CA . PHE A 1 97 ? 3.200 3.784 1.001 1.00 91.75 97 PHE A CA 1
ATOM 766 C C . PHE A 1 97 ? 1.675 3.594 1.168 1.00 91.75 97 PHE A C 1
ATOM 768 O O . PHE A 1 97 ? 0.906 4.326 0.535 1.00 91.75 97 PHE A O 1
ATOM 775 N N . ILE A 1 98 ? 1.208 2.702 2.053 1.00 94.19 98 ILE A N 1
ATOM 776 C CA . ILE A 1 98 ? -0.220 2.519 2.358 1.00 94.19 98 ILE A CA 1
ATOM 777 C C . ILE A 1 98 ? -0.559 3.108 3.733 1.00 94.19 98 ILE A C 1
ATOM 779 O O . ILE A 1 98 ? -0.342 2.507 4.776 1.00 94.19 98 ILE A O 1
ATOM 783 N N . GLY A 1 99 ? -1.143 4.308 3.739 1.00 94.12 99 GLY A N 1
ATOM 784 C CA . GLY A 1 99 ? -1.769 4.888 4.934 1.00 94.12 99 GLY A CA 1
ATOM 785 C C . GLY A 1 99 ? -3.248 4.501 5.072 1.00 94.12 99 GLY A C 1
ATOM 786 O O . GLY A 1 99 ? -3.848 3.979 4.131 1.00 94.12 99 GLY A O 1
ATOM 787 N N . LYS A 1 100 ? -3.877 4.851 6.206 1.00 95.88 100 LYS A N 1
ATOM 788 C CA . LYS A 1 100 ? -5.290 4.541 6.533 1.00 95.88 100 LYS A CA 1
ATOM 789 C C . LYS A 1 100 ? -6.273 4.776 5.375 1.00 95.88 100 LYS A C 1
ATOM 791 O O . LYS A 1 100 ? -7.090 3.907 5.091 1.00 95.88 100 LYS A O 1
ATOM 796 N N . LYS A 1 101 ? -6.162 5.915 4.675 1.00 94.56 101 LYS A N 1
ATOM 797 C CA . LYS A 1 101 ? -7.020 6.250 3.519 1.00 94.56 101 LYS A CA 1
ATOM 798 C C . LYS A 1 101 ? -6.859 5.263 2.352 1.00 94.56 101 LYS A C 1
ATOM 800 O O . LYS A 1 101 ? -7.857 4.839 1.783 1.00 94.56 101 LYS A O 1
ATOM 805 N N . LYS A 1 102 ? -5.622 4.871 2.015 1.00 94.12 102 LYS A N 1
ATOM 806 C CA . LYS A 1 102 ? -5.349 3.890 0.949 1.00 94.12 102 LYS A CA 1
ATOM 807 C C . LYS A 1 102 ? -5.748 2.473 1.366 1.00 94.12 102 LYS A C 1
ATOM 809 O O . LYS A 1 102 ? -6.324 1.759 0.559 1.00 94.12 102 LYS A O 1
ATOM 814 N N . ALA A 1 103 ? -5.524 2.095 2.624 1.00 96.12 103 ALA A N 1
ATOM 815 C CA . ALA A 1 103 ? -5.977 0.809 3.155 1.00 96.12 103 ALA A CA 1
ATOM 816 C C . ALA A 1 103 ? -7.509 0.663 3.074 1.00 96.12 103 ALA A C 1
ATOM 818 O O . ALA A 1 103 ? -8.000 -0.351 2.589 1.00 96.12 103 ALA A O 1
ATOM 819 N N . GLN A 1 104 ? -8.265 1.698 3.464 1.00 95.81 104 GLN A N 1
ATOM 820 C CA . GLN A 1 104 ? -9.723 1.723 3.287 1.00 95.81 104 GLN A CA 1
ATOM 821 C C . GLN A 1 104 ? -10.127 1.639 1.809 1.00 95.81 104 GLN A C 1
ATOM 823 O O . GLN A 1 104 ? -11.024 0.873 1.480 1.00 95.81 104 GLN A O 1
ATOM 828 N N . LEU A 1 105 ? -9.438 2.355 0.914 1.00 94.62 105 LEU A N 1
ATOM 829 C CA . LEU A 1 105 ? -9.708 2.296 -0.525 1.00 94.62 105 LEU A CA 1
ATOM 830 C C . LEU A 1 105 ? -9.483 0.896 -1.122 1.00 94.62 105 LEU A C 1
ATOM 832 O O . LEU A 1 105 ? -10.276 0.480 -1.957 1.00 94.62 105 LEU A O 1
ATOM 836 N N . ILE A 1 106 ? -8.441 0.170 -0.700 1.00 94.69 106 ILE A N 1
ATOM 837 C CA . ILE A 1 106 ? -8.163 -1.209 -1.146 1.00 94.69 106 ILE A CA 1
ATOM 838 C C . ILE A 1 106 ? -9.301 -2.147 -0.720 1.00 94.69 106 ILE A C 1
ATOM 840 O O . ILE A 1 106 ? -9.812 -2.899 -1.549 1.00 94.69 106 ILE A O 1
ATOM 844 N N . VAL A 1 107 ? -9.748 -2.057 0.540 1.00 95.62 107 VAL A N 1
ATOM 845 C CA . VAL A 1 107 ? -10.893 -2.836 1.050 1.00 95.62 107 VAL A CA 1
ATOM 846 C C . VAL A 1 107 ? -12.174 -2.494 0.281 1.00 95.62 107 VAL A C 1
ATOM 848 O O . VAL A 1 107 ? -12.824 -3.388 -0.254 1.00 95.62 107 VAL A O 1
ATOM 851 N N . SER A 1 108 ? -12.487 -1.205 0.117 1.00 94.38 108 SER A N 1
ATOM 852 C CA . SER A 1 108 ? -13.654 -0.777 -0.660 1.00 94.38 108 SER A CA 1
ATOM 853 C C . SER A 1 108 ? -13.558 -1.150 -2.140 1.00 94.38 108 SER A C 1
ATOM 855 O O . SER A 1 108 ? -14.583 -1.357 -2.779 1.00 94.38 108 SER A O 1
ATOM 857 N N . TRP A 1 109 ? -12.360 -1.238 -2.724 1.00 95.19 109 TRP A N 1
ATOM 858 C CA . TRP A 1 109 ? -12.212 -1.692 -4.104 1.00 95.19 109 TRP A CA 1
ATOM 859 C C . TRP A 1 109 ? -12.567 -3.173 -4.217 1.00 95.19 109 TRP A C 1
ATOM 861 O O . TRP A 1 109 ? -13.407 -3.514 -5.049 1.00 95.19 109 TRP A O 1
ATOM 871 N N . ARG A 1 110 ? -12.034 -4.034 -3.337 1.00 94.75 110 ARG A N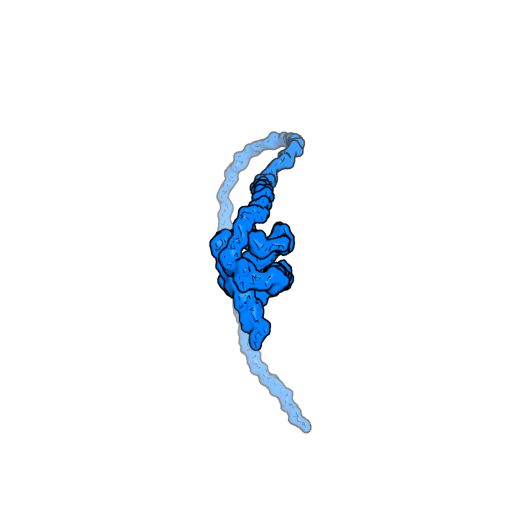 1
ATOM 872 C CA . ARG A 1 110 ? -12.315 -5.476 -3.424 1.00 94.75 110 ARG A CA 1
ATOM 873 C C . ARG A 1 110 ? -13.773 -5.846 -3.152 1.00 94.75 110 ARG A C 1
ATOM 875 O O . ARG A 1 110 ? -14.295 -6.766 -3.770 1.00 94.75 110 ARG A O 1
ATOM 882 N N . GLU A 1 111 ? -14.459 -5.071 -2.314 1.00 93.69 111 GLU A N 1
ATOM 883 C CA . GLU A 1 111 ? -15.907 -5.194 -2.077 1.00 93.69 111 GLU A CA 1
ATOM 884 C C . GLU A 1 111 ? -16.763 -4.818 -3.303 1.00 93.69 111 GLU A C 1
ATOM 886 O O . GLU A 1 111 ? -17.865 -5.335 -3.456 1.00 93.69 111 GLU A O 1
ATOM 891 N N . ASN A 1 112 ? -16.276 -3.927 -4.178 1.00 94.00 112 ASN A N 1
ATOM 892 C CA . ASN A 1 112 ? -17.037 -3.409 -5.324 1.00 94.00 112 ASN A CA 1
ATOM 893 C C . ASN A 1 112 ? -16.641 -4.022 -6.681 1.00 94.00 112 ASN A C 1
ATOM 895 O O . ASN A 1 112 ? -17.457 -4.006 -7.603 1.00 94.00 112 ASN A O 1
ATOM 899 N N . TYR A 1 113 ? -15.402 -4.501 -6.830 1.00 92.88 113 TYR A N 1
ATOM 900 C CA . TYR A 1 113 ? -14.840 -4.972 -8.106 1.00 92.88 113 TYR A CA 1
ATOM 901 C C . TYR A 1 113 ? -14.281 -6.407 -8.053 1.00 92.88 113 TYR A C 1
ATOM 903 O O . TYR A 1 113 ? -13.990 -6.959 -9.109 1.00 92.88 113 TYR A O 1
ATOM 911 N N . GLY A 1 114 ? -14.174 -7.028 -6.871 1.00 93.81 114 GLY A N 1
ATOM 912 C CA . GLY A 1 114 ? -13.587 -8.363 -6.692 1.00 93.81 114 GLY A CA 1
ATOM 913 C C . GLY A 1 114 ? -12.112 -8.332 -6.276 1.00 93.81 114 GLY A C 1
ATOM 914 O O . GLY A 1 114 ? -11.579 -7.296 -5.894 1.00 93.81 114 GLY A O 1
ATOM 915 N N . PHE A 1 115 ? -11.438 -9.479 -6.290 1.00 94.06 115 PHE A N 1
ATOM 916 C CA . PHE A 1 115 ? -10.032 -9.562 -5.878 1.00 94.06 115 PHE A CA 1
ATOM 917 C C . PHE A 1 115 ? -9.079 -8.949 -6.915 1.00 94.06 115 PHE A C 1
ATOM 919 O O . PHE A 1 115 ? -9.381 -8.898 -8.103 1.00 94.06 115 PHE A O 1
ATOM 926 N N . PHE A 1 116 ? -7.913 -8.492 -6.458 1.00 94.75 116 PHE A N 1
ATOM 927 C CA . PHE A 1 116 ? -6.801 -8.113 -7.328 1.00 94.75 116 PHE A CA 1
ATOM 928 C C . PHE A 1 116 ? -6.137 -9.389 -7.867 1.00 94.75 116 PHE A C 1
ATOM 930 O O . PHE A 1 116 ? -5.853 -10.303 -7.087 1.00 94.75 116 PHE A O 1
ATOM 937 N N . GLU A 1 117 ? -5.853 -9.447 -9.168 1.00 93.06 117 GLU A N 1
ATOM 938 C CA . GLU A 1 117 ? -5.156 -10.578 -9.802 1.00 93.06 117 GLU A CA 1
ATOM 939 C C . GLU A 1 117 ? -3.641 -10.360 -9.797 1.00 93.06 117 GLU A C 1
ATOM 941 O O . GLU A 1 117 ? -2.856 -11.294 -9.638 1.00 93.06 117 GLU A O 1
ATOM 946 N N . LYS A 1 118 ? -3.227 -9.098 -9.943 1.00 92.50 118 LYS A N 1
ATOM 947 C CA . LYS A 1 118 ? -1.831 -8.658 -9.990 1.00 92.50 118 LYS A CA 1
ATOM 948 C C . LYS A 1 118 ? -1.656 -7.371 -9.187 1.00 92.50 118 LYS A C 1
ATOM 950 O O . LYS A 1 118 ? -2.568 -6.557 -9.077 1.00 92.50 118 LYS A O 1
ATOM 955 N N . VAL A 1 119 ? -0.467 -7.146 -8.622 1.00 92.25 119 VAL A N 1
ATOM 956 C CA . VAL A 1 119 ? -0.184 -5.937 -7.812 1.00 92.25 119 VAL A CA 1
ATOM 957 C C . VAL A 1 119 ? -0.381 -4.651 -8.635 1.00 92.25 119 VAL A C 1
ATOM 959 O O . VAL A 1 119 ? -0.795 -3.621 -8.107 1.00 92.25 119 VAL A O 1
ATOM 962 N N . GLN A 1 120 ? -0.165 -4.738 -9.948 1.00 92.06 120 GLN A N 1
ATOM 963 C CA . GLN A 1 120 ? -0.388 -3.685 -10.937 1.00 92.06 120 GLN A CA 1
ATOM 964 C C . GLN A 1 120 ? -1.852 -3.213 -11.002 1.00 92.06 120 GLN A C 1
ATOM 966 O O . GLN A 1 120 ? -2.094 -2.037 -11.269 1.00 92.06 120 GLN A O 1
ATOM 971 N N . ASP A 1 121 ? -2.830 -4.064 -10.665 1.00 92.00 121 ASP A N 1
ATOM 972 C CA . ASP A 1 121 ? -4.249 -3.681 -10.608 1.00 92.00 121 ASP A CA 1
ATOM 973 C C . ASP A 1 121 ? -4.530 -2.584 -9.569 1.00 92.00 121 ASP A C 1
ATOM 975 O O . ASP A 1 121 ? -5.569 -1.927 -9.628 1.00 92.00 121 ASP A O 1
ATOM 979 N N . LEU A 1 122 ? -3.597 -2.320 -8.647 1.00 91.62 122 LEU A N 1
ATOM 980 C CA . LEU A 1 122 ? -3.682 -1.203 -7.711 1.00 91.62 122 LEU A CA 1
ATOM 981 C C . LEU A 1 122 ? -3.783 0.164 -8.425 1.00 91.62 122 LEU A C 1
ATOM 983 O O . LEU A 1 122 ? -4.373 1.090 -7.868 1.00 91.62 122 LEU A O 1
ATOM 987 N N . GLU A 1 123 ? -3.305 0.292 -9.670 1.00 91.69 123 GLU A N 1
ATOM 988 C CA . GLU A 1 123 ? -3.511 1.483 -10.516 1.00 91.69 123 GLU A CA 1
ATOM 989 C C . GLU A 1 123 ? -4.990 1.697 -10.896 1.00 91.69 123 GLU A C 1
ATOM 991 O O . GLU A 1 123 ? -5.434 2.830 -11.081 1.00 91.69 123 GLU A O 1
ATOM 996 N N . LYS A 1 124 ? -5.805 0.633 -10.923 1.00 89.06 124 LYS A N 1
ATOM 997 C CA . LYS A 1 124 ? -7.261 0.724 -11.134 1.00 89.06 124 LYS A CA 1
ATOM 998 C C . LYS A 1 124 ? -7.978 1.345 -9.917 1.00 89.06 124 LYS A C 1
ATOM 1000 O O . LYS A 1 124 ? -9.171 1.658 -10.002 1.00 89.06 124 LYS A O 1
ATOM 1005 N N . THR A 1 125 ? -7.290 1.535 -8.783 1.00 89.00 125 THR A N 1
ATOM 1006 C CA . THR A 1 125 ? -7.837 2.203 -7.588 1.00 89.00 125 THR A CA 1
ATOM 1007 C C . THR A 1 125 ? -7.677 3.726 -7.661 1.00 89.00 125 THR A C 1
ATOM 1009 O O . THR A 1 125 ? -6.687 4.267 -8.149 1.00 89.00 125 THR A O 1
ATOM 1012 N N . HIS A 1 126 ? -8.681 4.463 -7.181 1.00 85.25 126 HIS A N 1
ATOM 1013 C CA . HIS A 1 126 ? -8.737 5.913 -7.371 1.00 85.25 126 HIS A CA 1
ATOM 1014 C C . HIS A 1 126 ? -7.633 6.667 -6.606 1.00 85.25 126 HIS A C 1
ATOM 1016 O O . HIS A 1 126 ? -7.595 6.654 -5.378 1.00 85.25 126 HIS A O 1
ATOM 1022 N N . GLY A 1 127 ? -6.782 7.403 -7.327 1.00 85.94 127 GLY A N 1
ATOM 1023 C CA . GLY A 1 127 ? -5.722 8.218 -6.722 1.00 85.94 127 GLY A CA 1
ATOM 1024 C C . GLY A 1 127 ? -4.418 7.463 -6.444 1.00 85.94 127 GLY A C 1
ATOM 1025 O O . GLY A 1 127 ? -3.595 7.943 -5.663 1.00 85.94 127 GLY A O 1
ATOM 1026 N N . ILE A 1 128 ? -4.214 6.305 -7.078 1.00 89.69 128 ILE A N 1
ATOM 1027 C CA . ILE A 1 128 ? -2.913 5.636 -7.172 1.00 89.69 128 ILE A CA 1
ATOM 1028 C C . ILE A 1 128 ? -2.486 5.639 -8.646 1.00 89.69 128 ILE A C 1
ATOM 1030 O O . ILE A 1 128 ? -3.300 5.395 -9.526 1.00 89.69 128 ILE A O 1
ATOM 1034 N N . THR A 1 129 ? -1.228 5.982 -8.921 1.00 91.81 129 THR A N 1
ATOM 1035 C CA . THR A 1 129 ? -0.663 6.063 -10.283 1.00 91.81 129 THR A CA 1
ATOM 1036 C C . THR A 1 129 ? 0.342 4.937 -10.516 1.00 91.81 129 THR A C 1
ATOM 1038 O O . THR A 1 129 ? 0.965 4.507 -9.544 1.00 91.81 129 THR A O 1
ATOM 1041 N N . ALA A 1 130 ? 0.585 4.521 -11.769 1.00 90.56 130 ALA A N 1
ATOM 1042 C CA . ALA A 1 130 ? 1.622 3.534 -12.118 1.00 90.56 130 ALA A CA 1
ATOM 1043 C C . ALA A 1 130 ? 2.939 3.728 -11.345 1.00 90.56 130 ALA A C 1
ATOM 1045 O O . ALA A 1 130 ? 3.404 2.810 -10.679 1.00 90.56 130 ALA A O 1
ATOM 1046 N N . LYS A 1 131 ? 3.484 4.956 -11.321 1.00 90.56 131 LYS A N 1
ATOM 1047 C CA . LYS A 1 131 ? 4.723 5.280 -10.584 1.00 90.56 131 LYS A CA 1
ATOM 1048 C C . LYS A 1 131 ? 4.637 4.965 -9.085 1.00 90.56 131 LYS A C 1
ATOM 1050 O O . LYS A 1 131 ? 5.607 4.501 -8.500 1.00 90.56 131 LYS A O 1
ATOM 1055 N N . GLN A 1 132 ? 3.487 5.213 -8.453 1.00 91.94 132 GLN A N 1
ATOM 1056 C CA . GLN A 1 132 ? 3.278 4.846 -7.050 1.00 91.94 132 GLN A CA 1
ATOM 1057 C C . GLN A 1 132 ? 3.148 3.333 -6.862 1.00 91.94 132 GLN A C 1
ATOM 1059 O O . GLN A 1 132 ? 3.558 2.844 -5.815 1.00 91.94 132 GLN A O 1
ATOM 1064 N N . VAL A 1 133 ? 2.587 2.603 -7.833 1.00 93.06 133 VAL A N 1
ATOM 1065 C CA . VAL A 1 133 ? 2.510 1.132 -7.796 1.00 93.06 133 VAL A CA 1
ATOM 1066 C C . VAL A 1 133 ? 3.891 0.507 -7.988 1.00 93.06 133 VAL A C 1
ATOM 1068 O O . VAL A 1 133 ? 4.228 -0.426 -7.263 1.00 93.06 133 VAL A O 1
ATOM 1071 N N . ASP A 1 134 ? 4.718 1.056 -8.879 1.00 91.94 134 ASP A N 1
ATOM 1072 C CA . ASP A 1 134 ? 6.105 0.630 -9.089 1.00 91.94 134 ASP A CA 1
ATOM 1073 C C . ASP A 1 134 ? 6.912 0.771 -7.782 1.00 91.94 134 ASP A C 1
ATOM 1075 O O . ASP A 1 134 ? 7.392 -0.229 -7.244 1.00 91.94 134 ASP A O 1
ATOM 1079 N N . SER A 1 135 ? 6.951 1.972 -7.182 1.00 92.81 135 SER A N 1
ATOM 1080 C CA . SER A 1 135 ? 7.645 2.206 -5.900 1.00 92.81 135 SER A CA 1
ATOM 1081 C C . SER A 1 135 ? 7.032 1.443 -4.717 1.00 92.81 135 SER A C 1
ATOM 1083 O O . SER A 1 135 ? 7.749 1.039 -3.801 1.00 92.81 135 SER A O 1
ATOM 1085 N N . PHE A 1 136 ? 5.711 1.224 -4.710 1.00 93.88 136 PHE A N 1
ATOM 1086 C CA . PHE A 1 136 ? 5.041 0.360 -3.731 1.00 93.88 136 PHE A CA 1
ATOM 1087 C C . PHE A 1 136 ? 5.530 -1.085 -3.838 1.00 93.88 136 PHE A C 1
ATOM 1089 O O . PHE A 1 136 ? 5.840 -1.704 -2.820 1.00 93.88 136 PHE A O 1
ATOM 1096 N N . THR A 1 137 ? 5.602 -1.611 -5.058 1.00 92.75 137 THR A N 1
ATOM 1097 C CA . THR A 1 137 ? 5.997 -2.992 -5.336 1.00 92.75 137 THR A CA 1
ATOM 1098 C C . THR A 1 137 ? 7.449 -3.195 -4.917 1.00 92.75 137 THR A C 1
ATOM 1100 O O . THR A 1 137 ? 7.728 -4.036 -4.065 1.00 92.75 137 THR A O 1
ATOM 1103 N N . GLU A 1 138 ? 8.344 -2.332 -5.398 1.00 92.25 138 GLU A N 1
ATOM 1104 C CA . GLU A 1 138 ? 9.767 -2.308 -5.056 1.00 92.25 138 GLU A CA 1
ATOM 1105 C C . GLU A 1 138 ? 10.012 -2.259 -3.536 1.00 92.25 138 GLU A C 1
ATOM 1107 O O . GLU A 1 138 ? 10.651 -3.145 -2.959 1.00 92.25 138 GLU A O 1
ATOM 1112 N N . ALA A 1 139 ? 9.449 -1.261 -2.844 1.00 92.81 139 ALA A N 1
ATOM 1113 C CA . ALA A 1 139 ? 9.705 -1.056 -1.420 1.00 92.81 139 ALA A CA 1
ATOM 1114 C C . ALA A 1 139 ? 9.113 -2.155 -0.524 1.00 92.81 139 ALA A C 1
ATOM 1116 O O . ALA A 1 139 ? 9.617 -2.372 0.583 1.00 92.81 139 ALA A O 1
ATOM 1117 N N . ASN A 1 140 ? 8.048 -2.841 -0.949 1.00 93.50 140 ASN A N 1
ATOM 1118 C CA . ASN A 1 140 ? 7.502 -3.976 -0.203 1.00 93.50 140 ASN A CA 1
ATOM 1119 C C . ASN A 1 140 ? 8.252 -5.282 -0.510 1.00 93.50 140 ASN A C 1
ATOM 1121 O O . ASN A 1 140 ? 8.495 -6.049 0.420 1.00 93.50 140 ASN A O 1
ATOM 1125 N N . ILE A 1 141 ? 8.736 -5.491 -1.740 1.00 92.38 141 ILE A N 1
ATOM 1126 C CA . ILE A 1 141 ? 9.632 -6.611 -2.072 1.00 92.38 141 ILE A CA 1
ATOM 1127 C C . ILE A 1 141 ? 10.929 -6.507 -1.260 1.00 92.38 141 ILE A C 1
ATOM 1129 O O . ILE A 1 141 ? 11.253 -7.427 -0.510 1.00 92.38 141 ILE A O 1
ATOM 1133 N N . PHE A 1 142 ? 11.616 -5.358 -1.276 1.00 89.81 142 PHE A N 1
ATOM 1134 C CA . PHE A 1 142 ? 12.828 -5.156 -0.465 1.00 89.81 142 PHE A CA 1
ATOM 1135 C C . PHE A 1 142 ? 12.587 -5.249 1.050 1.00 89.81 142 PHE A C 1
ATOM 1137 O O . PHE A 1 142 ? 13.526 -5.514 1.805 1.00 89.81 142 PHE A O 1
ATOM 1144 N N . LYS A 1 143 ? 11.352 -5.028 1.517 1.00 89.62 143 LYS A N 1
ATOM 1145 C CA . LYS A 1 143 ? 10.953 -5.250 2.916 1.00 89.62 143 LYS A CA 1
ATOM 1146 C C . LYS A 1 143 ? 10.783 -6.739 3.229 1.00 89.62 143 LYS A C 1
ATOM 1148 O O . LYS A 1 143 ? 11.113 -7.150 4.337 1.00 89.62 143 LYS A O 1
ATOM 1153 N N . CYS A 1 144 ? 10.279 -7.537 2.288 1.00 83.12 144 CYS A N 1
ATOM 1154 C CA . CYS A 1 144 ? 10.230 -8.993 2.414 1.00 83.12 144 CYS A CA 1
ATOM 1155 C C . CYS A 1 144 ? 11.639 -9.598 2.403 1.00 83.12 144 CYS A C 1
ATOM 1157 O O . CYS A 1 144 ? 11.959 -10.359 3.307 1.00 83.12 144 CYS A O 1
ATOM 1159 N N . LEU A 1 145 ? 12.501 -9.208 1.456 1.00 83.62 145 LEU A N 1
ATOM 1160 C CA . LEU A 1 145 ? 13.866 -9.745 1.345 1.00 83.62 145 LEU A CA 1
ATOM 1161 C C . LEU A 1 145 ? 14.705 -9.486 2.609 1.00 83.62 145 LEU A C 1
ATOM 1163 O O . LEU A 1 145 ? 15.327 -10.403 3.134 1.00 83.62 145 LEU A O 1
ATOM 1167 N N . ARG A 1 146 ? 14.637 -8.272 3.176 1.00 80.75 146 ARG A N 1
ATOM 1168 C CA . ARG A 1 146 ? 15.332 -7.913 4.431 1.00 80.75 146 ARG A CA 1
ATOM 1169 C C . ARG A 1 146 ? 14.801 -8.602 5.698 1.00 80.75 146 ARG A C 1
ATOM 1171 O O . ARG A 1 146 ? 15.335 -8.354 6.770 1.00 80.75 146 ARG A O 1
ATOM 1178 N N . LYS A 1 147 ? 13.750 -9.423 5.603 1.00 69.25 147 LYS A N 1
ATOM 1179 C CA . LYS A 1 147 ? 13.250 -10.266 6.705 1.00 69.25 147 LYS A CA 1
ATOM 1180 C C . LYS A 1 147 ? 13.727 -11.723 6.632 1.00 69.25 147 LYS A C 1
ATOM 1182 O O . LYS A 1 147 ? 13.364 -12.496 7.511 1.00 69.25 147 LYS A O 1
ATOM 1187 N N . LEU A 1 148 ? 14.474 -12.100 5.590 1.00 57.94 148 LEU A N 1
ATOM 1188 C CA . LEU A 1 148 ? 15.074 -13.432 5.431 1.00 57.94 148 LEU A CA 1
ATOM 1189 C C . LEU A 1 148 ? 16.578 -13.459 5.788 1.00 57.94 148 LEU A C 1
ATOM 1191 O O . LEU A 1 148 ? 17.267 -14.417 5.443 1.00 57.94 148 LEU A O 1
ATOM 1195 N N . GLN A 1 149 ? 17.080 -12.418 6.461 1.00 50.22 149 GLN A N 1
ATOM 1196 C CA . GLN A 1 149 ? 18.438 -12.330 7.013 1.00 50.22 149 GLN A CA 1
ATOM 1197 C C . GLN A 1 149 ? 18.376 -12.200 8.535 1.00 50.22 149 GLN A C 1
ATOM 1199 O O . GLN A 1 149 ? 19.284 -12.756 9.184 1.00 50.22 149 GLN A O 1
#

pLDDT: mean 71.83, std 23.47, range [29.23, 96.94]

Foldseek 3Di:
DDDDDDDDDDDDDDDDDDDDDDDDDDDDDDDDDDDDDDDDDDDDPPPPPPPPPPPPVVDPDDPVCVVDDVVLLVVLQVVLQCCLFDNALVSQCVAPPDDSVNSVQSVVCCVPPNGDPGLQCSCVTPPAHSVNSVVSSVRSSVVSVVVVD